Protein AF-A0A7D9LNZ5-F1 (afdb_monomer_lite)

Organism: Paramuricea clavata (NCBI:txid317549)

InterPro domains:
  IPR007120 DNA-directed RNA polymerase, subunit 2, hybrid-binding domain [PF00562] (1-73)
  IPR014724 RNA polymerase Rpb2, OB-fold [G3DSA:2.40.50.150] (26-73)
  IPR015712 DNA-directed RNA polymerase, subunit 2 [PTHR20856] (1-71)
  IPR037033 DNA-directed RNA polymerase, subunit 2, hybrid-binding domain superfamily [G3DSA:2.40.270.10] (1-25)

pLDDT: mean 92.68, std 4.69, range [65.94, 97.88]

Structure (mmCIF, N/CA/C/O backbone):
data_AF-A0A7D9LNZ5-F1
#
_entry.id   AF-A0A7D9LNZ5-F1
#
loop_
_atom_site.group_PDB
_atom_site.id
_atom_site.type_symbol
_atom_site.label_atom_id
_atom_site.label_alt_id
_atom_site.label_comp_id
_atom_site.label_asym_id
_atom_site.label_entity_id
_atom_site.label_seq_id
_atom_site.pdbx_PDB_ins_code
_atom_site.Cartn_x
_atom_site.Cartn_y
_atom_site.Cartn_z
_atom_site.occupancy
_atom_site.B_iso_or_equiv
_atom_site.auth_seq_id
_atom_site.auth_comp_id
_atom_site.auth_asym_id
_atom_site.auth_atom_id
_atom_site.pdbx_PDB_model_num
ATOM 1 N N . MET A 1 1 ? 29.814 -3.507 -23.867 1.00 65.94 1 MET A N 1
ATOM 2 C CA . MET A 1 1 ? 29.073 -3.007 -25.043 1.00 65.94 1 MET A CA 1
ATOM 3 C C . MET A 1 1 ? 28.608 -1.624 -24.654 1.00 65.94 1 MET A C 1
ATOM 5 O O . MET A 1 1 ? 27.993 -1.545 -23.606 1.00 65.94 1 MET A O 1
ATOM 9 N N . SER A 1 2 ? 28.972 -0.590 -25.411 1.00 79.69 2 SER A N 1
ATOM 10 C CA . SER A 1 2 ? 28.492 0.774 -25.172 1.00 79.69 2 SER A CA 1
ATOM 11 C C . SER A 1 2 ? 27.297 1.028 -26.085 1.00 79.69 2 SER A C 1
ATOM 13 O O . SER A 1 2 ? 27.440 0.878 -27.302 1.00 79.69 2 SER A O 1
ATOM 15 N N . TYR A 1 3 ? 26.125 1.344 -25.539 1.00 84.56 3 TYR A N 1
ATOM 16 C CA . TYR A 1 3 ? 24.902 1.534 -26.322 1.00 84.56 3 TYR A CA 1
ATOM 17 C C . TYR A 1 3 ? 24.312 2.924 -26.110 1.00 84.56 3 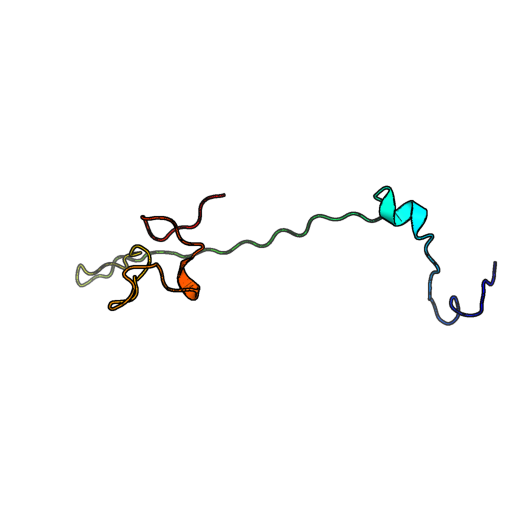TYR A C 1
ATOM 19 O O . TYR A 1 3 ? 23.863 3.278 -25.022 1.00 84.56 3 TYR A O 1
ATOM 27 N N . SER A 1 4 ? 24.233 3.705 -27.191 1.00 87.31 4 SER A N 1
ATOM 28 C CA . SER A 1 4 ? 23.562 5.017 -27.252 1.00 87.31 4 SER A CA 1
ATOM 29 C C . SER A 1 4 ? 24.055 6.099 -26.274 1.00 87.31 4 SER A C 1
ATOM 31 O O . SER A 1 4 ? 23.486 7.184 -26.260 1.00 87.31 4 SER A O 1
ATOM 33 N N . GLY A 1 5 ? 25.111 5.842 -25.492 1.00 87.81 5 GLY A N 1
ATOM 34 C CA . GLY A 1 5 ? 25.676 6.798 -24.533 1.00 87.81 5 GLY A CA 1
ATOM 35 C C . GLY A 1 5 ? 24.867 6.963 -23.242 1.00 87.81 5 GLY A C 1
ATOM 36 O O . GLY A 1 5 ? 25.171 7.854 -22.458 1.00 87.81 5 GLY A O 1
ATOM 37 N N . TYR A 1 6 ? 23.855 6.119 -23.008 1.00 88.88 6 TYR A N 1
ATOM 38 C CA . TYR A 1 6 ? 23.045 6.108 -21.777 1.00 88.88 6 TYR A CA 1
ATOM 39 C C . TYR A 1 6 ? 23.546 5.093 -20.733 1.00 88.88 6 TYR A C 1
ATOM 41 O O . TYR A 1 6 ? 22.875 4.841 -19.738 1.00 88.88 6 TYR A O 1
ATOM 49 N N . ASP A 1 7 ? 24.715 4.504 -20.970 1.00 91.88 7 ASP A N 1
ATOM 50 C CA . ASP A 1 7 ? 25.441 3.571 -20.104 1.00 91.88 7 ASP A CA 1
ATOM 51 C C . ASP A 1 7 ? 26.782 4.156 -19.615 1.00 91.88 7 ASP A C 1
ATOM 53 O O . ASP A 1 7 ? 27.747 3.437 -19.361 1.00 91.88 7 ASP A O 1
ATOM 57 N N . ILE A 1 8 ? 26.844 5.486 -19.513 1.00 92.94 8 ILE A N 1
ATOM 58 C CA . ILE A 1 8 ? 27.944 6.233 -18.891 1.00 92.94 8 ILE A CA 1
ATOM 59 C C . ILE A 1 8 ? 27.700 6.284 -17.374 1.00 92.94 8 ILE A C 1
ATOM 61 O O . ILE A 1 8 ? 26.549 6.332 -16.953 1.00 92.94 8 ILE A O 1
ATOM 65 N N . GLU A 1 9 ? 28.768 6.294 -16.567 1.00 88.50 9 GLU A N 1
ATOM 66 C CA . GLU A 1 9 ? 28.703 6.467 -15.100 1.00 88.50 9 GLU A CA 1
ATOM 67 C C . GLU A 1 9 ? 27.707 5.508 -14.407 1.00 88.50 9 GLU A C 1
ATOM 69 O O . GLU A 1 9 ? 26.629 5.903 -13.970 1.00 88.50 9 GLU A O 1
ATOM 74 N N . ASP A 1 10 ? 28.075 4.221 -14.324 1.00 91.31 10 ASP A N 1
ATOM 75 C CA . ASP A 1 10 ? 27.340 3.116 -13.667 1.00 91.31 10 ASP A CA 1
ATOM 76 C C . ASP A 1 10 ? 25.893 2.865 -14.145 1.00 91.31 10 ASP A C 1
ATOM 78 O O . ASP A 1 10 ? 25.183 2.006 -13.610 1.00 91.31 10 ASP A O 1
ATOM 82 N N . ALA A 1 11 ? 25.447 3.567 -15.186 1.00 92.94 11 ALA A N 1
ATOM 83 C CA . ALA A 1 11 ? 24.126 3.385 -15.758 1.00 92.94 11 ALA A CA 1
ATOM 84 C C . ALA A 1 11 ? 23.995 2.052 -16.517 1.00 92.94 11 ALA A C 1
ATOM 86 O O . ALA A 1 11 ? 24.928 1.547 -17.144 1.00 92.94 11 ALA A O 1
ATOM 87 N N . LEU A 1 12 ? 22.787 1.484 -16.484 1.00 90.81 12 LEU A N 1
ATOM 88 C CA . LEU A 1 12 ? 22.447 0.218 -17.129 1.00 90.81 12 LEU A CA 1
ATOM 89 C C . LEU A 1 12 ? 21.250 0.415 -18.061 1.00 90.81 12 LEU A C 1
ATOM 91 O O . LEU A 1 12 ? 20.189 0.880 -17.642 1.00 90.81 12 LEU A O 1
ATOM 95 N N . VAL A 1 13 ? 21.390 -0.005 -19.318 1.00 92.94 13 VAL A N 1
ATOM 96 C CA . VAL A 1 13 ? 20.291 0.000 -20.291 1.00 92.94 13 VAL A CA 1
ATOM 97 C C . VAL A 1 13 ? 19.518 -1.316 -20.195 1.00 92.94 13 VAL A C 1
ATOM 99 O O . VAL A 1 13 ? 20.075 -2.395 -20.397 1.00 92.94 13 VAL A O 1
ATOM 102 N N . LEU A 1 14 ? 18.214 -1.237 -19.911 1.00 94.19 14 LEU A N 1
ATOM 103 C CA . LEU A 1 14 ? 17.328 -2.400 -19.798 1.00 94.19 14 LEU A CA 1
ATOM 104 C C . LEU A 1 14 ? 16.419 -2.545 -21.022 1.00 94.19 14 LEU A C 1
ATOM 106 O O . LEU A 1 14 ? 15.860 -1.576 -21.535 1.00 94.19 14 LEU A O 1
ATOM 110 N N . ASN A 1 15 ? 16.218 -3.787 -21.470 1.00 95.06 15 ASN A N 1
ATOM 111 C CA . ASN A 1 15 ? 15.289 -4.088 -22.555 1.00 95.06 15 ASN A CA 1
ATOM 112 C C . ASN A 1 15 ? 13.836 -4.008 -22.061 1.00 95.06 15 ASN A C 1
ATOM 114 O O . ASN A 1 15 ? 13.411 -4.807 -21.222 1.00 95.06 15 ASN A O 1
ATOM 118 N N . LYS A 1 16 ? 13.055 -3.094 -22.645 1.00 96.44 16 LYS A N 1
ATOM 119 C CA . LYS A 1 16 ? 11.632 -2.904 -22.327 1.00 96.44 16 LYS A CA 1
ATOM 120 C C . LYS A 1 16 ? 10.813 -4.196 -22.442 1.00 96.44 16 LYS A C 1
ATOM 122 O O . LYS A 1 16 ? 10.058 -4.523 -21.535 1.00 96.44 16 LYS A O 1
ATOM 127 N N . ALA A 1 17 ? 11.017 -4.976 -23.502 1.00 97.88 17 ALA A N 1
ATOM 128 C CA . ALA A 1 17 ? 10.263 -6.205 -23.732 1.00 97.88 17 ALA A CA 1
ATOM 129 C C . ALA A 1 17 ? 10.581 -7.297 -22.691 1.00 97.88 17 ALA A C 1
ATOM 131 O O . ALA A 1 17 ? 9.777 -8.205 -22.485 1.00 97.88 17 ALA A O 1
ATOM 132 N N . SER A 1 18 ? 11.743 -7.244 -22.034 1.00 96.75 18 SER A N 1
ATOM 133 C CA . SER A 1 18 ? 12.052 -8.129 -20.905 1.00 96.75 18 SER A CA 1
ATOM 134 C C . SER A 1 18 ? 11.306 -7.698 -19.639 1.00 96.75 18 SER A C 1
ATOM 136 O O . SER A 1 18 ? 10.781 -8.555 -18.928 1.00 96.75 18 SER A O 1
ATOM 138 N N . VAL A 1 19 ? 11.196 -6.388 -19.386 1.00 96.94 19 VAL A N 1
ATOM 139 C CA . VAL A 1 19 ? 10.435 -5.828 -18.251 1.00 96.94 19 VAL A CA 1
ATOM 140 C C . VAL A 1 19 ? 8.942 -6.132 -18.389 1.00 96.94 19 VAL A C 1
ATOM 142 O O . VAL A 1 19 ? 8.334 -6.624 -17.441 1.00 96.94 19 VAL A O 1
ATOM 145 N N . ASP A 1 20 ? 8.373 -5.964 -19.587 1.00 97.38 20 ASP A N 1
ATOM 146 C CA . ASP A 1 20 ? 6.963 -6.285 -19.868 1.00 97.38 20 ASP A CA 1
ATOM 147 C C . ASP A 1 20 ? 6.648 -7.781 -19.646 1.00 97.38 20 ASP A C 1
ATOM 149 O O . ASP A 1 20 ? 5.526 -8.147 -19.296 1.00 97.38 20 ASP A O 1
ATOM 153 N N . ARG A 1 21 ? 7.652 -8.661 -19.789 1.00 97.38 21 ARG A N 1
ATOM 154 C CA . ARG A 1 21 ? 7.557 -10.106 -19.501 1.00 97.38 21 ARG A CA 1
ATOM 155 C C . ARG A 1 21 ? 7.861 -10.471 -18.043 1.00 97.38 21 ARG A C 1
ATOM 157 O O . ARG A 1 21 ? 7.855 -11.650 -17.701 1.00 97.38 21 ARG A O 1
ATOM 164 N N . GLY A 1 22 ? 8.096 -9.485 -17.179 1.00 96.44 22 GLY A N 1
ATOM 165 C CA . GLY A 1 22 ? 8.241 -9.666 -15.734 1.00 96.44 22 GLY A CA 1
ATOM 166 C C . GLY A 1 22 ? 9.670 -9.599 -15.196 1.00 96.44 22 GLY A C 1
ATOM 167 O O . GLY A 1 22 ? 9.863 -9.836 -14.003 1.00 96.44 22 GLY A O 1
ATOM 168 N N . PHE A 1 23 ? 10.672 -9.258 -16.015 1.00 96.31 23 PHE A N 1
ATOM 169 C CA . PHE A 1 23 ? 12.026 -9.023 -15.506 1.00 96.31 23 PHE A CA 1
ATOM 170 C C . PHE A 1 23 ? 12.024 -7.863 -14.498 1.00 96.31 23 PHE A C 1
ATOM 172 O O . PHE A 1 23 ? 11.582 -6.761 -14.816 1.00 96.31 23 PHE A O 1
ATOM 179 N N . GLY A 1 24 ? 12.504 -8.115 -13.278 1.00 95.06 24 GLY A N 1
ATOM 180 C CA . GLY A 1 24 ? 12.542 -7.116 -12.204 1.00 95.06 24 GLY A CA 1
ATOM 181 C C . GLY A 1 24 ? 11.197 -6.832 -11.522 1.00 95.06 24 GLY A C 1
ATOM 182 O O . GLY A 1 24 ? 11.112 -5.894 -10.732 1.00 95.06 24 GLY A O 1
ATOM 183 N N . ARG A 1 25 ? 10.142 -7.620 -11.781 1.00 97.50 25 ARG A N 1
ATOM 184 C CA . ARG A 1 25 ? 8.852 -7.459 -11.093 1.00 97.50 25 ARG A CA 1
ATOM 185 C C . ARG A 1 25 ? 9.006 -7.766 -9.603 1.00 97.50 25 ARG A C 1
ATOM 187 O O . ARG A 1 25 ? 9.339 -8.887 -9.228 1.00 97.50 25 ARG A O 1
ATOM 194 N N . CYS A 1 26 ? 8.718 -6.785 -8.756 1.00 97.00 26 CYS A N 1
ATOM 195 C CA . CYS A 1 26 ? 8.784 -6.921 -7.305 1.00 97.00 26 CYS A CA 1
ATOM 196 C C . CYS A 1 26 ? 7.434 -6.609 -6.646 1.00 97.00 26 CYS A C 1
ATOM 198 O O . CYS A 1 26 ? 6.572 -5.943 -7.221 1.00 97.00 26 CYS A O 1
ATOM 200 N N . LEU A 1 27 ? 7.248 -7.133 -5.434 1.00 97.50 27 LEU A N 1
ATOM 201 C CA . LEU A 1 27 ? 6.081 -6.887 -4.593 1.00 97.50 27 LEU A CA 1
ATOM 202 C C . LEU A 1 27 ? 6.556 -6.148 -3.344 1.00 97.50 27 LEU A C 1
ATOM 204 O O . LEU A 1 27 ? 7.414 -6.650 -2.619 1.00 97.50 27 LEU A O 1
ATOM 208 N N . VAL A 1 28 ? 6.010 -4.958 -3.100 1.00 97.06 28 VAL A N 1
ATOM 209 C CA . VAL A 1 28 ? 6.347 -4.144 -1.928 1.00 97.06 28 VAL A CA 1
ATOM 210 C C . VAL A 1 28 ? 5.166 -4.162 -0.970 1.00 97.06 28 VAL A C 1
ATOM 212 O O . VAL A 1 28 ? 4.096 -3.647 -1.283 1.00 97.06 28 VAL A O 1
ATOM 215 N N . TYR A 1 29 ? 5.369 -4.748 0.208 1.00 97.31 29 TYR A N 1
ATOM 216 C CA . TYR A 1 29 ? 4.352 -4.838 1.252 1.00 97.31 29 TYR A CA 1
ATOM 217 C C . TYR A 1 29 ? 4.610 -3.806 2.347 1.00 97.31 29 TYR A C 1
ATOM 219 O O . TYR A 1 29 ? 5.741 -3.637 2.805 1.00 97.31 29 TYR A O 1
ATOM 227 N N . ARG A 1 30 ? 3.549 -3.139 2.812 1.00 96.88 30 ARG A N 1
ATOM 228 C CA . ARG A 1 30 ? 3.597 -2.208 3.945 1.00 96.88 30 ARG A CA 1
ATOM 229 C C . ARG A 1 30 ? 2.529 -2.578 4.965 1.00 96.88 30 ARG A C 1
ATOM 231 O O . ARG A 1 30 ? 1.380 -2.800 4.605 1.00 96.88 30 ARG A O 1
ATOM 238 N N . LYS A 1 31 ? 2.907 -2.599 6.243 1.00 96.31 31 LYS A N 1
ATOM 239 C CA . LYS A 1 31 ? 1.999 -2.879 7.361 1.00 96.31 31 LYS A CA 1
ATOM 240 C C . LYS A 1 31 ? 1.504 -1.576 7.988 1.00 96.31 31 LYS A C 1
ATOM 242 O O . LYS A 1 31 ? 2.310 -0.684 8.250 1.00 96.31 31 LYS A O 1
ATOM 247 N N . GLN A 1 32 ? 0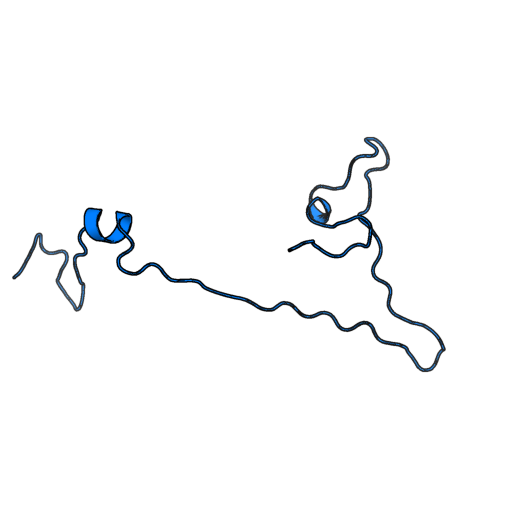.203 -1.486 8.246 1.00 95.44 32 GLN A N 1
ATOM 248 C CA . GLN A 1 32 ? -0.420 -0.425 9.040 1.00 95.44 32 GLN A CA 1
ATOM 249 C C . GLN A 1 32 ? -1.144 -1.073 10.218 1.00 95.44 32 GLN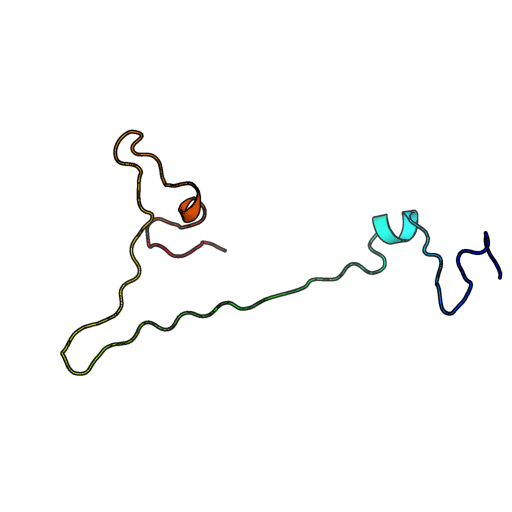 A C 1
ATOM 251 O O . GLN A 1 32 ? -1.975 -1.952 10.018 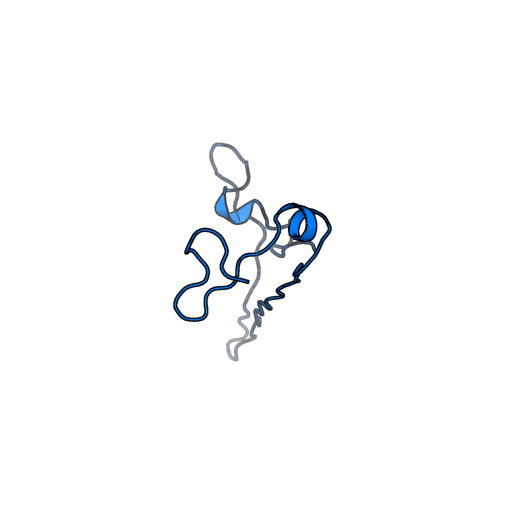1.00 95.44 32 GLN A O 1
ATOM 256 N N . ASN A 1 33 ? -0.800 -0.657 11.437 1.00 95.31 33 ASN A N 1
ATOM 257 C CA . ASN A 1 33 ? -1.367 -1.200 12.667 1.00 95.31 33 ASN A CA 1
ATOM 258 C C . ASN A 1 33 ? -2.021 -0.083 13.475 1.00 95.31 33 ASN A C 1
ATOM 260 O O . ASN A 1 33 ? -1.413 0.966 13.677 1.00 95.31 33 ASN A O 1
ATOM 264 N N . CYS A 1 34 ? -3.211 -0.350 14.006 1.00 94.06 34 CYS A N 1
ATOM 265 C CA . CYS A 1 34 ? -3.897 0.507 14.966 1.00 94.06 34 CYS A CA 1
ATOM 266 C C . CYS A 1 34 ? -4.215 -0.317 16.221 1.00 94.06 34 CYS A C 1
ATOM 268 O O . CYS A 1 34 ? -4.680 -1.450 16.110 1.00 94.06 34 CYS A O 1
ATOM 270 N N . VAL A 1 35 ? -3.931 0.224 17.408 1.00 95.06 35 VAL A N 1
ATOM 271 C CA . VAL A 1 35 ? -4.227 -0.428 18.693 1.00 95.06 35 VAL A CA 1
ATOM 272 C C . VAL A 1 35 ? -5.326 0.363 19.385 1.00 95.06 35 VAL A C 1
ATOM 274 O O . VAL A 1 35 ? -5.133 1.543 19.663 1.00 95.06 35 VAL A O 1
ATOM 277 N N . LEU A 1 36 ? -6.443 -0.294 19.694 1.00 94.50 36 LEU A N 1
ATOM 278 C CA . LEU A 1 36 ? -7.549 0.293 20.451 1.00 94.50 36 LEU A CA 1
ATOM 279 C C . LEU A 1 36 ? -7.324 0.059 21.943 1.00 94.50 36 LEU A C 1
ATOM 281 O O . LEU A 1 36 ? -7.215 -1.089 22.385 1.00 94.50 36 LEU A O 1
ATOM 285 N N . LYS A 1 37 ? -7.223 1.134 22.727 1.00 94.81 37 LYS A N 1
ATOM 286 C CA . LYS A 1 37 ? -6.908 1.052 24.156 1.00 94.81 37 LYS A CA 1
ATOM 287 C C . LYS A 1 37 ? -8.162 1.156 25.018 1.00 94.81 37 LYS A C 1
ATOM 289 O O . LYS A 1 37 ? -9.146 1.803 24.666 1.00 94.81 37 LYS A O 1
ATOM 294 N N . ARG A 1 38 ? -8.093 0.516 26.187 1.00 94.94 38 ARG A N 1
ATOM 295 C CA . ARG A 1 38 ? -9.004 0.733 27.317 1.00 94.94 38 ARG A CA 1
ATOM 296 C C . ARG A 1 38 ? -8.255 1.516 28.386 1.00 94.94 38 ARG A C 1
ATOM 298 O O . ARG A 1 38 ? -7.114 1.183 28.702 1.00 94.94 38 ARG A O 1
ATOM 305 N N . TYR A 1 39 ? -8.889 2.542 28.927 1.00 95.50 39 TYR A N 1
ATOM 306 C CA . TYR A 1 39 ? -8.293 3.462 29.888 1.00 95.50 39 TYR A CA 1
ATOM 307 C C . TYR A 1 39 ? -8.816 3.190 31.304 1.00 95.50 39 TYR A C 1
ATOM 309 O O . TYR A 1 39 ? -9.890 2.620 31.497 1.00 95.50 39 TYR A O 1
ATOM 317 N N . ALA A 1 40 ? -8.060 3.624 32.316 1.00 94.75 40 ALA A N 1
ATOM 318 C CA . ALA A 1 40 ? -8.395 3.399 33.727 1.00 94.75 40 ALA A CA 1
ATOM 319 C C . ALA A 1 40 ? -9.712 4.071 34.164 1.00 94.75 40 ALA A C 1
ATOM 321 O O . ALA A 1 40 ? -10.370 3.611 35.091 1.00 94.75 40 ALA A O 1
ATOM 322 N N . ASN A 1 41 ? -10.135 5.121 33.459 1.00 95.44 41 ASN A N 1
ATOM 323 C CA . ASN A 1 41 ? -11.415 5.808 33.657 1.00 95.44 41 ASN A CA 1
ATOM 324 C C . ASN A 1 41 ? -12.611 5.069 33.014 1.00 95.44 41 ASN A C 1
ATOM 326 O O . ASN A 1 41 ? -13.633 5.694 32.746 1.00 95.44 41 ASN A O 1
ATOM 330 N N . GLN A 1 42 ? -12.473 3.771 32.716 1.00 93.38 42 GLN A N 1
ATOM 331 C CA . GLN A 1 42 ? -13.482 2.929 32.055 1.00 93.38 42 GLN A CA 1
ATOM 332 C C . GLN A 1 42 ? -13.865 3.373 30.631 1.00 93.38 42 GLN A C 1
ATOM 334 O O . GLN A 1 42 ? -14.817 2.850 30.054 1.00 93.38 42 GLN A O 1
ATOM 339 N N . THR A 1 43 ? -13.116 4.297 30.024 1.00 95.06 43 THR A N 1
ATOM 340 C CA . THR A 1 43 ? -13.311 4.671 28.617 1.00 95.06 43 THR A CA 1
ATOM 341 C C . THR A 1 43 ? -12.499 3.772 27.690 1.00 95.06 43 THR A C 1
ATOM 343 O O . THR A 1 43 ? -11.548 3.106 28.109 1.00 95.06 43 THR A O 1
ATOM 346 N N . PHE A 1 44 ? -12.884 3.716 26.418 1.00 95.06 44 PHE A N 1
ATOM 347 C CA . PHE A 1 44 ? -12.211 2.902 25.413 1.00 95.06 44 PHE A CA 1
ATOM 348 C C . PHE A 1 44 ? -12.295 3.544 24.030 1.00 95.06 44 PHE A C 1
ATOM 350 O O . PHE A 1 44 ? -13.289 4.199 23.704 1.00 95.06 44 PHE A O 1
ATOM 357 N N . ASP A 1 45 ? -11.254 3.339 23.224 1.00 95.81 45 ASP A N 1
ATOM 358 C CA . ASP A 1 45 ? -11.240 3.760 21.824 1.00 95.81 45 ASP A CA 1
ATOM 359 C C . ASP A 1 45 ? -12.232 2.917 21.009 1.00 95.81 45 ASP A C 1
ATOM 361 O O . ASP A 1 45 ? -12.402 1.718 21.251 1.00 95.81 45 ASP A O 1
ATOM 365 N N . ARG A 1 46 ? -12.882 3.535 20.021 1.00 93.44 46 ARG A N 1
ATOM 366 C CA . ARG A 1 46 ? -13.831 2.870 19.121 1.00 93.44 46 ARG A CA 1
ATOM 367 C C . ARG A 1 46 ? -13.539 3.235 17.676 1.00 93.44 46 ARG A C 1
ATOM 369 O O . ARG A 1 46 ? -13.339 4.406 17.366 1.00 93.44 46 ARG A O 1
ATOM 376 N N . VAL A 1 47 ? -13.571 2.230 16.810 1.00 94.31 47 VAL A N 1
ATOM 377 C CA . VAL A 1 47 ? -13.664 2.433 15.363 1.00 94.31 47 VAL A CA 1
ATOM 378 C C . VAL A 1 47 ? -15.142 2.571 15.028 1.00 94.31 47 VAL A C 1
ATOM 380 O O . VAL A 1 47 ? -15.972 1.823 15.544 1.00 94.31 47 VAL A O 1
ATOM 383 N N . MET A 1 48 ? -15.465 3.581 14.231 1.00 92.88 48 MET A N 1
ATOM 384 C CA . MET A 1 48 ? -16.820 3.841 13.764 1.00 92.88 48 MET A CA 1
ATOM 385 C C . MET A 1 48 ? -16.864 3.626 12.257 1.00 92.88 48 MET A C 1
ATOM 387 O O . MET A 1 48 ? -15.870 3.871 11.570 1.00 92.88 48 MET A O 1
ATOM 391 N N . GLY A 1 49 ? -18.034 3.233 11.758 1.00 91.81 49 GLY A N 1
ATOM 392 C CA . GLY A 1 49 ? -18.284 3.111 10.329 1.00 91.81 49 GLY A CA 1
ATOM 393 C C . GLY A 1 49 ? -18.116 4.429 9.554 1.00 91.81 49 GLY A C 1
ATOM 394 O O . GLY A 1 49 ? -17.946 5.512 10.135 1.00 91.81 49 GLY A O 1
ATOM 395 N N . PRO A 1 50 ? -18.177 4.365 8.217 1.00 93.44 50 PRO A N 1
ATOM 396 C CA . PRO A 1 50 ? -17.919 5.497 7.348 1.00 93.44 50 PRO A CA 1
ATOM 397 C C . PRO A 1 50 ? -18.954 6.608 7.544 1.00 93.44 50 PRO A C 1
ATOM 399 O O . PRO A 1 50 ? -20.157 6.414 7.381 1.00 93.44 50 PRO A O 1
ATOM 402 N N . SER A 1 51 ? -18.464 7.812 7.845 1.00 91.38 51 SER A N 1
ATOM 403 C CA . SER A 1 51 ? -19.284 9.027 7.801 1.00 91.38 51 SER A CA 1
ATOM 404 C C . SER A 1 51 ? -19.947 9.224 6.432 1.00 91.38 51 SER A C 1
ATOM 406 O O . SER A 1 51 ? -19.301 9.101 5.384 1.00 91.38 51 SER A O 1
ATOM 408 N N . ARG A 1 52 ? -21.236 9.566 6.460 1.00 91.38 52 ARG A N 1
ATOM 409 C CA . ARG A 1 52 ? -22.048 9.874 5.283 1.00 91.38 52 ARG A CA 1
ATOM 410 C C . ARG A 1 52 ? -22.319 11.368 5.228 1.00 91.38 52 ARG A C 1
ATOM 412 O O . ARG A 1 52 ? -22.517 12.007 6.259 1.00 91.38 52 ARG A O 1
ATOM 419 N N . ASP A 1 53 ? -22.316 11.912 4.023 1.00 91.19 53 ASP A N 1
ATOM 420 C CA . ASP A 1 53 ? -22.697 13.293 3.789 1.00 91.19 53 ASP A CA 1
ATOM 421 C C . ASP A 1 53 ? -24.181 13.500 4.131 1.00 91.19 53 ASP A C 1
ATOM 423 O O . ASP A 1 53 ? -25.038 12.681 3.797 1.00 91.19 53 ASP A O 1
ATOM 427 N N . ALA A 1 54 ? -24.489 14.601 4.812 1.00 86.81 54 ALA A N 1
ATOM 428 C CA . ALA A 1 54 ? -25.828 14.877 5.321 1.00 86.81 54 ALA A CA 1
ATOM 429 C C . ALA A 1 54 ? -26.828 15.200 4.200 1.00 86.81 54 ALA A C 1
ATOM 431 O O . ALA A 1 54 ? -28.017 14.915 4.342 1.00 86.81 54 ALA A O 1
ATOM 432 N N . GLN A 1 55 ? -26.358 15.783 3.092 1.00 88.56 55 GLN A N 1
ATOM 433 C CA . GLN A 1 55 ? -27.212 16.163 1.964 1.00 88.56 55 GLN A CA 1
ATOM 434 C C . GLN A 1 55 ? -27.413 15.000 0.994 1.00 88.56 55 GLN A C 1
ATOM 436 O O . GLN A 1 55 ? -28.542 14.689 0.618 1.00 88.56 55 GLN A O 1
ATOM 441 N N . THR A 1 56 ? -26.320 14.333 0.631 1.00 86.06 56 THR A N 1
ATOM 442 C CA . THR A 1 56 ? -26.322 13.306 -0.419 1.00 86.06 56 THR A CA 1
ATOM 443 C C . THR A 1 56 ? -26.597 11.901 0.126 1.00 86.06 56 THR A C 1
ATOM 445 O O . THR A 1 56 ? -26.956 11.007 -0.629 1.00 86.06 56 THR A O 1
ATOM 448 N N . LYS A 1 57 ? -26.455 11.687 1.446 1.00 85.62 57 LYS A N 1
ATOM 449 C CA . LYS A 1 57 ? -26.499 10.377 2.136 1.00 85.62 57 LYS A CA 1
ATOM 450 C C . LYS A 1 57 ? -25.440 9.365 1.681 1.00 85.62 57 LYS A C 1
ATOM 452 O O . LYS A 1 57 ? -25.388 8.261 2.226 1.00 85.62 57 LYS A O 1
ATOM 457 N N . ASP A 1 58 ? -24.574 9.757 0.756 1.00 88.81 58 ASP A N 1
ATOM 458 C CA . ASP A 1 58 ? -23.445 8.972 0.280 1.00 88.81 58 ASP A CA 1
ATOM 459 C C . ASP A 1 58 ? -22.257 9.042 1.243 1.00 88.81 58 ASP A C 1
ATOM 461 O O . ASP A 1 58 ? -22.103 9.982 2.024 1.00 88.81 58 ASP A O 1
ATOM 465 N N . VAL A 1 59 ? -21.386 8.034 1.185 1.00 89.25 59 VAL A N 1
ATOM 466 C CA . VAL A 1 59 ? -20.149 8.001 1.973 1.00 89.25 59 VAL A CA 1
ATOM 467 C C . VAL A 1 59 ? -19.199 9.103 1.506 1.00 89.25 59 VAL A C 1
ATOM 469 O O . VAL A 1 59 ? -18.975 9.280 0.306 1.00 89.25 59 VAL A O 1
ATOM 472 N N . ILE A 1 60 ? -18.590 9.820 2.456 1.00 92.44 60 ILE A N 1
ATOM 473 C CA . ILE A 1 60 ? -17.603 10.849 2.121 1.00 92.44 60 ILE A CA 1
ATOM 474 C C . ILE A 1 60 ? -16.431 10.241 1.345 1.00 92.44 60 ILE A C 1
ATOM 476 O O . ILE A 1 60 ? -15.973 9.138 1.644 1.00 92.44 60 ILE A O 1
ATOM 480 N N . TRP A 1 61 ? -15.871 10.993 0.396 1.00 91.00 61 TRP A N 1
ATOM 481 C CA . TRP A 1 61 ? -14.779 10.509 -0.459 1.00 91.00 61 TRP A CA 1
ATOM 482 C C . TRP A 1 61 ? -13.614 9.881 0.331 1.00 91.00 61 TRP A C 1
ATOM 484 O O . TRP A 1 61 ? -13.098 8.835 -0.054 1.00 91.00 61 TRP A O 1
ATOM 494 N N . ARG A 1 62 ? -13.255 10.461 1.486 1.00 92.31 62 ARG A N 1
ATOM 495 C CA . ARG A 1 62 ? -12.171 9.962 2.353 1.00 92.31 62 ARG A CA 1
ATOM 496 C C . ARG A 1 62 ? -12.444 8.590 2.973 1.00 92.31 62 ARG A C 1
ATOM 498 O O . ARG A 1 62 ? -11.496 7.898 3.317 1.00 92.31 62 ARG A O 1
ATOM 505 N N . HIS A 1 63 ? -13.709 8.223 3.158 1.00 94.19 63 HIS A N 1
ATOM 506 C CA . HIS A 1 63 ? -14.129 6.981 3.810 1.00 94.19 63 H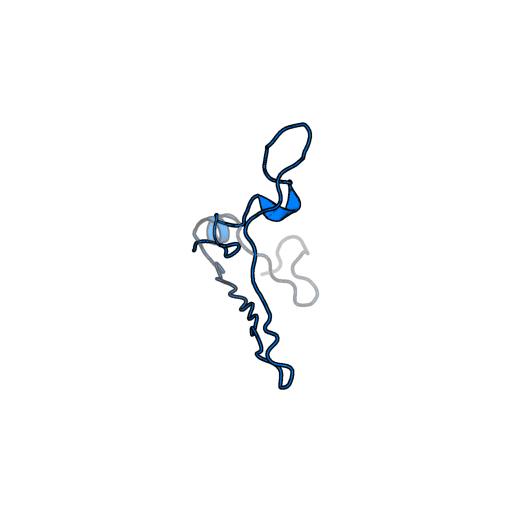IS A CA 1
ATOM 507 C C . HIS A 1 63 ? -14.681 5.956 2.820 1.00 94.19 63 HIS A C 1
ATOM 509 O O . HIS A 1 63 ? -15.149 4.904 3.232 1.00 94.19 63 HIS A O 1
ATOM 515 N N . LYS A 1 64 ? -14.602 6.229 1.513 1.00 91.81 64 LYS A N 1
ATOM 516 C CA . LYS A 1 64 ? -15.133 5.350 0.465 1.00 91.81 64 LYS A CA 1
ATOM 517 C C . LYS A 1 64 ? -14.515 3.944 0.469 1.00 91.81 64 LYS A C 1
ATOM 519 O O . LYS A 1 64 ? -15.120 3.015 -0.044 1.00 91.81 64 LYS A O 1
ATOM 524 N N . VAL A 1 65 ? -13.306 3.816 1.012 1.00 93.06 65 VAL A N 1
ATOM 525 C CA . VAL A 1 65 ? -12.565 2.551 1.125 1.00 93.06 65 VAL A CA 1
ATOM 526 C C . VAL A 1 65 ? -12.837 1.798 2.432 1.00 93.06 65 VAL A C 1
ATOM 528 O O . VAL A 1 65 ? -12.309 0.708 2.605 1.00 93.06 65 VAL A O 1
ATOM 531 N N . LEU A 1 66 ? -13.591 2.380 3.369 1.00 94.81 66 LEU A N 1
ATOM 532 C CA . LEU A 1 66 ? -13.933 1.728 4.633 1.00 94.81 66 LEU A CA 1
ATOM 533 C C . LEU A 1 66 ? -15.191 0.879 4.452 1.00 94.81 66 LEU A C 1
ATOM 535 O O . LEU A 1 66 ? -16.132 1.316 3.786 1.00 94.81 66 LEU A O 1
ATOM 539 N N . ASP A 1 67 ? -15.211 -0.293 5.079 1.00 93.25 67 ASP A N 1
ATOM 540 C CA . ASP A 1 67 ? -16.408 -1.121 5.193 1.00 93.25 67 ASP A CA 1
ATOM 541 C C . ASP A 1 67 ? -17.333 -0.597 6.311 1.00 93.25 67 ASP A C 1
ATOM 543 O O . ASP A 1 67 ? -17.006 0.369 7.009 1.00 93.25 67 ASP A O 1
ATOM 547 N N . GLU A 1 68 ? -18.509 -1.197 6.489 1.00 90.69 68 GLU A N 1
ATOM 548 C CA . GLU A 1 68 ? -19.531 -0.752 7.449 1.00 90.69 68 GLU A CA 1
ATOM 549 C C . GLU A 1 68 ? -19.042 -0.717 8.909 1.00 90.69 68 GLU A C 1
ATOM 551 O O . GLU A 1 68 ? -19.502 0.118 9.694 1.00 90.69 68 GLU A O 1
ATOM 556 N N . ASP A 1 69 ? -18.079 -1.567 9.267 1.00 91.88 69 ASP A N 1
ATOM 557 C CA . ASP A 1 69 ? -17.441 -1.622 10.588 1.00 91.88 69 ASP A CA 1
ATOM 558 C C . ASP A 1 69 ? -16.317 -0.580 10.779 1.00 91.88 69 ASP A C 1
ATOM 560 O O . ASP A 1 69 ? -15.803 -0.404 11.887 1.00 91.88 69 ASP A O 1
ATOM 564 N N . GLY A 1 70 ? -15.964 0.155 9.720 1.00 92.81 70 GLY A N 1
ATOM 565 C CA . GLY A 1 70 ? -14.894 1.150 9.705 1.00 92.81 70 GLY A CA 1
ATOM 566 C C . GLY A 1 70 ? -13.496 0.571 9.475 1.00 92.81 70 GLY A C 1
ATOM 567 O O . GLY A 1 70 ? -12.511 1.301 9.623 1.00 92.81 70 GLY A O 1
ATOM 568 N N . ILE A 1 71 ? -13.385 -0.709 9.110 1.00 94.38 71 ILE A N 1
ATOM 569 C CA . ILE A 1 71 ? -12.138 -1.383 8.731 1.00 94.38 71 ILE A CA 1
ATOM 570 C C . ILE A 1 71 ? -12.185 -1.684 7.227 1.00 94.38 71 ILE A C 1
ATOM 572 O O . ILE A 1 71 ? -13.243 -1.829 6.632 1.00 94.38 71 ILE A O 1
ATOM 576 N N . VAL A 1 72 ? -11.031 -1.691 6.561 1.00 94.88 72 VAL A N 1
ATOM 577 C CA . VAL A 1 72 ? -10.958 -2.015 5.128 1.00 94.88 72 VAL A CA 1
ATOM 578 C C . VAL A 1 72 ? -10.920 -3.531 4.924 1.00 94.88 72 VAL A C 1
A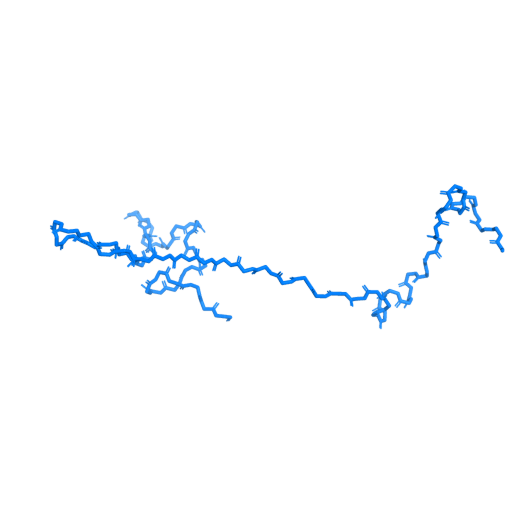TOM 580 O O . VAL A 1 72 ? -10.187 -4.231 5.627 1.00 94.88 72 VAL A O 1
ATOM 583 N N . ALA A 1 73 ? -11.680 -4.029 3.949 1.00 91.19 73 ALA A N 1
ATOM 584 C CA . ALA A 1 73 ? -11.609 -5.418 3.508 1.00 91.19 73 ALA A CA 1
ATOM 585 C C . ALA A 1 73 ? -10.301 -5.694 2.723 1.00 91.19 73 ALA A C 1
ATOM 587 O O . ALA A 1 73 ? -9.765 -4.772 2.101 1.00 91.19 73 ALA A O 1
ATOM 588 N N . PRO A 1 74 ? -9.762 -6.927 2.770 1.00 90.31 74 PRO A N 1
ATOM 589 C CA . PRO A 1 74 ? -8.564 -7.312 2.021 1.00 90.31 74 PRO A CA 1
ATOM 590 C C . PRO A 1 74 ? -8.749 -7.283 0.497 1.00 90.31 74 PRO A C 1
ATOM 592 O O . PRO A 1 74 ? -9.872 -7.560 0.018 1.00 90.31 74 PRO A O 1
#

Foldseek 3Di:
DDPPPQPPPVGDDDDPVVVVVPVPPDDDDDDDDDDWDQDPVRDIDAQAAFDADPPPRHGDPVRPQADRRNHGDD

Sequence (74 aa):
MSYSGYDIEDALVLNKASVDRGFGRCLVYRKQNCVLKRYANQTFDRVMGPSRDAQTKDVIWRHKVLDEDGIVAP

Secondary structure (DSSP, 8-state):
---TT-SSTT-----HHHHHTTTT-------------B-TTS-B----PPPB-TTT-SBPGGGTT--TTSS---

Radius of gyration: 24.41 Å; chains: 1; bounding box: 56×26×61 Å